Protein AF-A0A7X2THM0-F1 (afdb_monomer_lite)

Organism: NCBI:txid2606630

Foldseek 3Di:
DCVVVVHDDDDDPDCPVVVVVVVVCVLPPPPLVVVCVVVVPDPDPVSVVCCCVVPVVVVSCVVDPDPDPDPDDPDDDDDPPDDPQVPQKDKDKWFDAPQWTDDDFFIKFWAAPVRHTDDDDHRDIFIWIQGPPPRWIWGADPNGITTIDTPGGDDDDDDDDDDDPVSVVVVVVVVVVVVVD

Radius of gyration: 26.24 Å; chains: 1; bounding box: 49×42×77 Å

Secondary structure (DSSP, 8-state):
-TGGGT-------SHHHHHHHHHHHHHHTTHHHHHHHHTT--S-HHHHHHHIIIIIHHHHHHHH----S-----SPPPPTT--GGGTSEEEEEEE-BTTBEEETTEEEEEE-TTSPBPP--TT-EEEEEEETTT--EEEEETTEEEEEEEEEE--PPP-----SHHHHHHHHHHHHHHHT-

pLDDT: mean 86.96, std 10.01, range [50.06, 97.0]

Structure (mmCIF, N/CA/C/O backbone):
data_AF-A0A7X2THM0-F1
#
_entry.id   AF-A0A7X2THM0-F1
#
loop_
_atom_site.group_PDB
_atom_site.id
_atom_site.type_symbol
_atom_site.label_atom_id
_atom_site.label_alt_id
_atom_site.label_comp_id
_atom_site.label_asym_id
_atom_site.label_entity_id
_atom_site.label_seq_id
_atom_site.pdbx_PDB_ins_code
_atom_site.Cartn_x
_atom_site.Cartn_y
_atom_site.Cartn_z
_atom_site.occupancy
_atom_site.B_iso_or_equiv
_atom_site.auth_seq_id
_atom_site.auth_comp_id
_atom_site.auth_asym_id
_atom_site.auth_atom_id
_atom_site.pdbx_PDB_model_num
ATOM 1 N N . MET A 1 1 ? -0.851 -15.377 -0.152 1.00 65.00 1 MET A N 1
ATOM 2 C CA . MET A 1 1 ? -0.827 -14.173 -1.017 1.00 65.00 1 MET A CA 1
ATOM 3 C C . MET A 1 1 ? -1.016 -14.567 -2.474 1.00 65.00 1 MET A C 1
ATOM 5 O O . MET A 1 1 ? -2.014 -14.157 -3.038 1.00 65.00 1 MET A O 1
ATOM 9 N N . MET A 1 2 ? -0.146 -15.409 -3.046 1.00 78.75 2 MET A N 1
ATOM 10 C CA . MET A 1 2 ? -0.266 -15.839 -4.451 1.00 78.75 2 MET A CA 1
ATOM 11 C C . MET A 1 2 ? -1.578 -16.574 -4.758 1.00 78.75 2 MET A C 1
ATOM 13 O O . MET A 1 2 ? -2.252 -16.215 -5.717 1.00 78.75 2 MET A O 1
ATOM 17 N N . ASP A 1 3 ? -2.026 -17.468 -3.873 1.00 81.12 3 ASP A N 1
ATOM 18 C CA . ASP A 1 3 ? -3.317 -18.157 -4.047 1.00 81.12 3 ASP A CA 1
ATOM 19 C C . ASP A 1 3 ? -4.515 -17.195 -4.079 1.00 81.12 3 ASP A C 1
ATOM 21 O O . ASP A 1 3 ? -5.450 -17.396 -4.847 1.00 81.12 3 ASP A O 1
ATOM 25 N N . LYS A 1 4 ? -4.474 -16.102 -3.298 1.00 78.19 4 LYS A N 1
ATOM 26 C CA . LYS A 1 4 ? -5.528 -15.067 -3.310 1.00 78.19 4 LYS A CA 1
ATOM 27 C C . LYS A 1 4 ? -5.597 -14.323 -4.644 1.00 78.19 4 LYS A C 1
ATOM 29 O O . LYS A 1 4 ? -6.655 -13.824 -5.003 1.00 78.19 4 LYS A O 1
ATOM 34 N N . LEU A 1 5 ? -4.475 -14.251 -5.358 1.00 80.06 5 LEU A N 1
ATOM 35 C CA . LEU A 1 5 ? -4.386 -13.677 -6.699 1.00 80.06 5 LEU A CA 1
ATOM 36 C C . LEU A 1 5 ? -4.675 -14.720 -7.793 1.00 80.06 5 LEU A C 1
ATOM 38 O O . LEU A 1 5 ? -4.551 -14.405 -8.972 1.00 80.06 5 LEU A O 1
ATOM 42 N N . GLY A 1 6 ? -5.015 -15.963 -7.425 1.00 81.50 6 GLY A N 1
ATOM 43 C CA . GLY A 1 6 ? -5.170 -17.067 -8.373 1.00 81.50 6 GLY A CA 1
ATOM 44 C C . GLY A 1 6 ? -3.861 -17.455 -9.067 1.00 81.50 6 GLY A C 1
ATOM 45 O O . GLY A 1 6 ? -3.887 -18.058 -10.137 1.00 81.50 6 GLY A O 1
ATOM 46 N N . VAL A 1 7 ? -2.711 -17.090 -8.489 1.00 84.81 7 VAL A N 1
ATOM 47 C CA . VAL A 1 7 ? -1.393 -17.360 -9.066 1.00 84.81 7 VAL A CA 1
ATOM 48 C C . VAL A 1 7 ? -0.866 -18.677 -8.515 1.00 84.81 7 VAL A C 1
ATOM 50 O O . VAL A 1 7 ? -0.461 -18.766 -7.356 1.00 84.81 7 VAL A O 1
ATOM 53 N N . THR A 1 8 ? -0.810 -19.696 -9.368 1.00 86.38 8 THR A N 1
ATOM 54 C CA . THR A 1 8 ? -0.124 -20.951 -9.055 1.00 86.38 8 THR A CA 1
ATOM 55 C C . THR A 1 8 ? 1.384 -20.752 -9.167 1.00 86.38 8 THR A C 1
ATOM 57 O O . THR A 1 8 ? 1.917 -20.534 -10.256 1.00 86.38 8 THR A O 1
ATOM 60 N N . MET A 1 9 ? 2.094 -20.836 -8.042 1.00 82.62 9 MET A N 1
ATOM 61 C CA . MET A 1 9 ? 3.556 -20.811 -8.055 1.00 82.62 9 MET A CA 1
ATOM 62 C C . MET A 1 9 ? 4.102 -22.1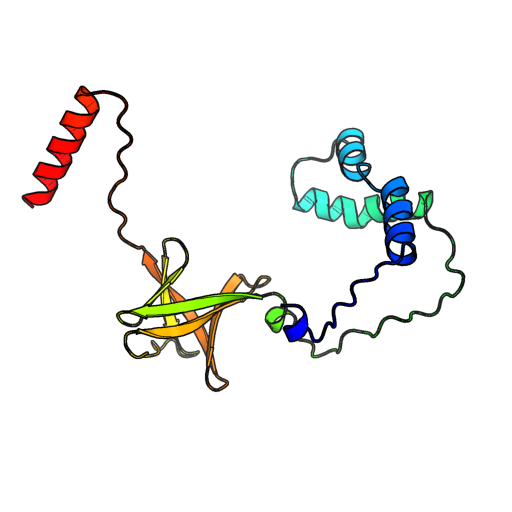43 -8.572 1.00 82.62 9 MET A C 1
ATOM 64 O O . MET A 1 9 ? 3.954 -23.177 -7.924 1.00 82.62 9 MET A O 1
ATOM 68 N N . ILE A 1 10 ? 4.772 -22.108 -9.722 1.00 80.56 10 ILE A N 1
ATOM 69 C CA . ILE A 1 10 ? 5.521 -23.246 -10.257 1.00 80.56 10 ILE A CA 1
ATOM 70 C C . ILE A 1 10 ? 7.002 -22.980 -10.005 1.00 80.56 10 ILE A C 1
ATOM 72 O O . ILE A 1 10 ? 7.617 -22.135 -10.658 1.00 80.56 10 ILE A O 1
ATOM 76 N N . PHE A 1 11 ? 7.584 -23.698 -9.049 1.00 78.38 11 PHE A N 1
ATOM 77 C CA . PHE A 1 11 ? 9.016 -23.621 -8.780 1.00 78.38 11 PHE A CA 1
ATOM 78 C C . PHE A 1 11 ? 9.767 -24.393 -9.866 1.00 78.38 11 PHE A C 1
ATOM 80 O O . PHE A 1 11 ? 9.861 -25.619 -9.844 1.00 78.38 11 PHE A O 1
ATOM 87 N N . ALA A 1 12 ? 10.264 -23.674 -10.870 1.00 64.31 12 ALA A N 1
ATOM 88 C CA . ALA A 1 12 ? 11.049 -24.274 -11.933 1.00 64.31 12 ALA A CA 1
ATOM 89 C C . ALA A 1 12 ? 12.466 -24.594 -11.427 1.00 64.31 12 ALA A C 1
ATOM 91 O O . ALA A 1 12 ? 13.297 -23.699 -11.298 1.00 64.31 12 ALA A O 1
ATOM 92 N N . ASN A 1 13 ? 12.786 -25.877 -11.254 1.00 65.25 13 ASN A N 1
ATOM 93 C CA . ASN A 1 13 ? 14.162 -26.361 -11.049 1.00 65.25 13 ASN A CA 1
ATOM 94 C C . ASN A 1 13 ? 15.001 -26.322 -12.349 1.00 65.25 13 ASN A C 1
ATOM 96 O O . ASN A 1 13 ? 15.927 -27.109 -12.523 1.00 65.25 13 ASN A O 1
ATOM 100 N N . SER A 1 14 ? 14.655 -25.447 -13.300 1.00 58.56 14 SER A N 1
ATOM 101 C CA . SER A 1 14 ? 15.280 -25.386 -14.624 1.00 58.56 14 SER A CA 1
ATOM 102 C C . SER A 1 14 ? 15.811 -23.986 -14.930 1.00 58.56 14 SER A C 1
ATOM 104 O O . SER A 1 14 ? 15.156 -22.975 -14.669 1.00 58.56 14 SER A O 1
ATOM 106 N N . SER A 1 15 ? 16.997 -23.926 -15.535 1.00 59.75 15 SER A N 1
ATOM 107 C CA . SER A 1 15 ? 17.746 -22.688 -15.792 1.00 59.75 15 SER A CA 1
ATOM 108 C C . SER A 1 15 ? 17.098 -21.732 -16.807 1.00 59.75 15 SER A C 1
ATOM 110 O O . SER A 1 15 ? 17.532 -20.589 -16.931 1.00 59.75 15 SER A O 1
ATOM 112 N N . GLN A 1 16 ? 16.063 -22.159 -17.539 1.00 65.69 16 GLN A N 1
ATOM 113 C CA . GLN A 1 16 ? 15.470 -21.379 -18.638 1.00 65.69 16 GLN A CA 1
ATOM 114 C C . GLN A 1 16 ? 14.782 -20.087 -18.167 1.00 65.69 16 GLN A C 1
ATOM 116 O O . GLN A 1 16 ? 14.937 -19.041 -18.798 1.00 65.69 16 GLN A O 1
ATOM 121 N N . ALA A 1 17 ? 14.076 -20.123 -17.030 1.00 60.66 17 ALA A N 1
ATOM 122 C CA . ALA A 1 17 ? 13.466 -18.922 -16.449 1.00 60.66 17 ALA A CA 1
ATOM 123 C C . ALA A 1 17 ? 14.534 -17.935 -15.941 1.00 60.66 17 ALA A C 1
ATOM 125 O O . ALA A 1 17 ? 14.414 -16.721 -16.119 1.00 60.66 17 ALA A O 1
ATOM 126 N N . LYS A 1 18 ? 15.624 -18.470 -15.380 1.00 68.06 18 LYS A N 1
ATOM 127 C CA . LYS A 1 18 ? 16.738 -17.692 -14.833 1.00 68.06 18 LYS A CA 1
ATOM 128 C C . LYS A 1 18 ? 17.546 -16.982 -15.924 1.00 68.06 18 LYS A C 1
ATOM 130 O O . LYS A 1 18 ? 17.858 -15.807 -15.770 1.00 68.06 18 LYS A O 1
ATOM 135 N N . GLY A 1 19 ? 17.794 -17.636 -17.062 1.00 66.19 19 GLY A N 1
ATOM 136 C CA . GLY A 1 19 ? 18.612 -17.079 -18.149 1.00 66.19 19 GLY A CA 1
ATOM 137 C C . GLY A 1 19 ? 18.053 -15.797 -18.787 1.00 66.19 19 GLY A C 1
ATOM 138 O O . GLY A 1 19 ? 18.822 -14.937 -19.219 1.00 66.19 19 GLY A O 1
ATOM 139 N N . ARG A 1 20 ? 16.722 -15.615 -18.823 1.00 67.88 20 ARG A N 1
ATOM 140 C CA . ARG A 1 20 ? 16.104 -14.355 -19.293 1.00 67.88 20 ARG A CA 1
ATOM 141 C C . ARG A 1 20 ? 16.325 -13.209 -18.306 1.00 67.88 20 ARG A C 1
ATOM 143 O O . ARG A 1 20 ? 16.686 -12.111 -18.728 1.00 67.88 20 ARG A O 1
ATOM 150 N N . VAL A 1 21 ? 16.150 -13.481 -17.013 1.00 69.06 21 VAL A N 1
ATOM 151 C CA . VAL A 1 21 ? 16.409 -12.516 -15.935 1.00 69.06 21 VAL A CA 1
ATOM 152 C C . VAL A 1 21 ? 17.893 -12.156 -15.891 1.00 69.06 21 VAL A C 1
ATOM 154 O O . VAL A 1 21 ? 18.224 -10.981 -15.840 1.00 69.06 21 VAL A O 1
ATOM 157 N N . GLU A 1 22 ? 18.794 -13.131 -16.011 1.00 71.94 22 GLU A N 1
ATOM 158 C CA . GLU A 1 22 ? 20.246 -12.904 -16.033 1.00 71.94 22 GLU A CA 1
ATOM 159 C C . GLU A 1 22 ? 20.692 -12.066 -17.242 1.00 71.94 22 GLU A C 1
ATOM 161 O O . GLU A 1 22 ? 21.499 -11.148 -17.091 1.00 71.94 22 GLU A O 1
ATOM 166 N N . ARG A 1 23 ? 20.116 -12.295 -18.431 1.00 71.44 23 ARG A N 1
ATOM 167 C CA . ARG A 1 23 ? 20.385 -11.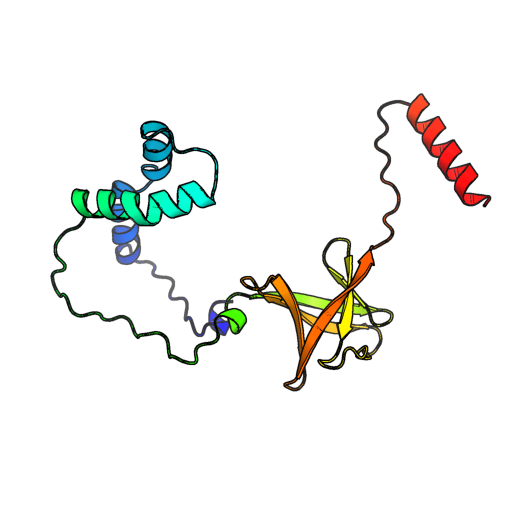460 -19.615 1.00 71.44 23 ARG A CA 1
ATOM 168 C C . ARG A 1 23 ? 19.925 -10.015 -19.413 1.00 71.44 23 ARG A C 1
ATOM 170 O O . ARG A 1 23 ? 20.659 -9.081 -19.743 1.00 71.44 23 ARG A O 1
ATOM 177 N N . TYR A 1 24 ? 18.721 -9.824 -18.872 1.00 72.38 24 TYR A N 1
ATOM 178 C CA . TYR A 1 24 ? 18.227 -8.486 -18.551 1.00 72.38 24 TYR A CA 1
ATOM 179 C C . TYR A 1 24 ? 19.083 -7.826 -17.466 1.00 72.38 24 TYR A C 1
ATOM 181 O O . TYR A 1 24 ? 19.435 -6.658 -17.597 1.00 72.38 24 TYR A O 1
ATOM 189 N N . ASN A 1 25 ? 19.511 -8.579 -16.455 1.00 71.69 25 ASN A N 1
ATOM 190 C CA . ASN A 1 25 ? 20.398 -8.095 -15.404 1.00 71.69 25 ASN A CA 1
ATOM 191 C C . ASN A 1 25 ? 21.745 -7.623 -15.970 1.00 71.69 25 ASN A C 1
ATOM 193 O O . ASN A 1 25 ? 22.163 -6.512 -15.664 1.00 71.69 25 ASN A O 1
ATOM 197 N N . GLY A 1 26 ? 22.362 -8.357 -16.903 1.00 70.06 26 GLY A N 1
ATOM 198 C CA . GLY A 1 26 ? 23.555 -7.875 -17.620 1.00 70.06 26 GLY A CA 1
ATOM 199 C C . GLY A 1 26 ? 23.327 -6.584 -18.428 1.00 70.06 26 GLY A C 1
ATOM 200 O O . GLY A 1 26 ? 24.268 -5.851 -18.739 1.00 70.06 26 GLY A O 1
ATOM 201 N N . THR A 1 27 ? 22.068 -6.268 -18.742 1.00 73.06 27 THR A N 1
ATOM 202 C CA . THR A 1 27 ? 21.683 -5.082 -19.511 1.00 73.06 27 THR A CA 1
ATOM 203 C C . THR A 1 27 ? 21.256 -3.911 -18.635 1.00 73.06 27 THR A C 1
ATOM 205 O O . THR A 1 27 ? 21.599 -2.791 -18.967 1.00 73.06 27 THR A O 1
ATOM 208 N N . ALA A 1 28 ? 20.535 -4.110 -17.536 1.00 73.88 28 ALA A N 1
ATOM 209 C CA . ALA A 1 28 ? 19.904 -3.027 -16.775 1.00 73.88 28 ALA A CA 1
ATOM 210 C C . ALA A 1 28 ? 20.416 -2.899 -15.332 1.00 73.88 28 ALA A C 1
ATOM 212 O O . ALA A 1 28 ? 20.312 -1.822 -14.739 1.00 73.88 28 ALA A O 1
ATOM 213 N N . GLN A 1 29 ? 20.979 -3.965 -14.755 1.00 75.88 29 GLN A N 1
ATOM 214 C CA . GLN A 1 29 ? 21.384 -3.976 -13.351 1.00 75.88 29 GLN A CA 1
ATOM 215 C C . GLN A 1 29 ? 22.464 -2.917 -13.097 1.00 75.88 29 GLN A C 1
ATOM 217 O O . GLN A 1 29 ? 23.399 -2.759 -13.879 1.00 75.88 29 GLN A O 1
ATOM 222 N N . MET A 1 30 ? 22.298 -2.152 -12.015 1.00 80.12 30 MET A N 1
ATOM 223 C CA . MET A 1 30 ? 23.153 -1.020 -11.619 1.00 80.12 30 MET A CA 1
ATOM 224 C C . MET A 1 30 ? 23.243 0.147 -12.621 1.00 80.12 30 MET A C 1
ATOM 226 O O . MET A 1 30 ? 23.875 1.155 -12.310 1.00 80.12 30 MET A O 1
ATOM 230 N N . ARG A 1 31 ? 22.586 0.089 -13.789 1.00 87.50 31 ARG A N 1
ATOM 231 C CA . ARG A 1 31 ? 22.636 1.194 -14.759 1.00 87.50 31 ARG A CA 1
ATOM 232 C C . ARG A 1 31 ? 21.833 2.399 -14.320 1.00 87.50 31 ARG A C 1
ATOM 234 O O . ARG A 1 31 ? 22.349 3.503 -14.422 1.00 87.50 31 ARG A O 1
ATOM 241 N N . LEU A 1 32 ? 20.622 2.190 -13.801 1.00 88.88 32 LEU A N 1
ATOM 242 C CA . LEU A 1 32 ? 19.781 3.292 -13.339 1.00 88.88 32 LEU A CA 1
ATOM 243 C C . LEU A 1 32 ? 20.512 4.137 -12.281 1.00 88.88 32 LEU A C 1
ATOM 245 O O . LEU A 1 32 ? 20.698 5.317 -12.552 1.00 88.88 32 LEU A O 1
ATOM 249 N N . PRO A 1 33 ? 21.042 3.582 -11.170 1.00 89.50 33 PRO A N 1
ATOM 250 C CA . PRO A 1 33 ? 21.825 4.368 -10.211 1.00 89.50 33 PRO A CA 1
ATOM 251 C C . PRO A 1 33 ? 22.994 5.144 -10.841 1.00 89.50 33 PRO A C 1
ATOM 253 O O . PRO A 1 33 ? 23.173 6.326 -10.554 1.00 89.50 33 PRO A O 1
ATOM 256 N N . ASN A 1 34 ? 23.751 4.518 -11.747 1.00 91.75 34 ASN A N 1
ATOM 257 C CA . ASN A 1 34 ? 24.867 5.175 -12.431 1.00 91.75 34 ASN A CA 1
ATOM 258 C C . ASN A 1 34 ? 24.403 6.310 -13.354 1.00 91.75 34 ASN A C 1
ATOM 260 O O . ASN A 1 34 ? 25.034 7.364 -13.402 1.00 91.75 34 ASN A O 1
ATOM 264 N N . ASP A 1 35 ? 23.300 6.118 -14.077 1.00 92.25 35 ASP A N 1
ATOM 265 C CA . ASP A 1 35 ? 22.739 7.125 -14.974 1.00 92.25 35 ASP A CA 1
ATOM 266 C C . ASP A 1 35 ? 22.083 8.279 -14.195 1.00 92.25 35 ASP A C 1
ATOM 268 O O . ASP A 1 35 ? 22.171 9.425 -14.638 1.00 92.25 35 ASP A O 1
ATOM 272 N N . LEU A 1 36 ? 21.521 8.021 -13.005 1.00 93.38 36 LEU A N 1
ATOM 273 C CA . LEU A 1 36 ? 21.058 9.074 -12.091 1.00 93.38 36 LEU A CA 1
ATOM 274 C C . LEU A 1 36 ? 22.209 9.999 -11.686 1.00 93.38 36 LEU A C 1
ATOM 276 O O . LEU A 1 36 ? 22.084 11.219 -11.797 1.00 93.38 36 LEU A O 1
ATOM 280 N N . ILE A 1 37 ? 23.349 9.423 -11.289 1.00 94.19 37 ILE A N 1
ATOM 281 C CA . ILE A 1 37 ? 24.564 10.181 -10.953 1.00 94.19 37 ILE A CA 1
ATOM 282 C C . ILE A 1 37 ? 25.077 10.928 -12.190 1.00 94.19 37 ILE A C 1
ATOM 284 O O . ILE A 1 37 ? 25.332 12.132 -12.140 1.00 94.19 37 ILE A O 1
ATOM 288 N N . ARG A 1 38 ? 25.184 10.233 -13.327 1.00 94.38 38 ARG A N 1
ATOM 289 C CA . ARG A 1 38 ? 25.695 10.780 -14.590 1.00 94.38 38 ARG A CA 1
ATOM 290 C C . ARG A 1 38 ? 24.893 11.990 -15.068 1.00 94.38 38 ARG A C 1
ATOM 292 O O . ARG A 1 38 ? 25.482 12.942 -15.576 1.00 94.38 38 ARG A O 1
ATOM 299 N N . TRP A 1 39 ? 23.567 11.939 -14.966 1.00 94.75 39 TRP A N 1
ATOM 300 C CA . TRP A 1 39 ? 22.677 13.011 -15.425 1.00 94.75 39 TRP A CA 1
ATOM 301 C C . TRP A 1 39 ? 22.282 13.978 -14.309 1.00 94.75 39 TRP A C 1
ATOM 303 O O . TRP A 1 39 ? 21.464 14.863 -14.546 1.00 94.75 39 TRP A O 1
ATOM 313 N N . LYS A 1 40 ? 22.901 13.847 -13.127 1.00 95.50 40 LYS A N 1
ATOM 314 C CA . LYS A 1 40 ? 22.694 14.725 -11.969 1.00 95.50 40 LYS A CA 1
ATOM 315 C C . LYS A 1 40 ? 21.213 14.845 -11.608 1.00 95.50 40 LYS A C 1
ATOM 317 O O . LYS A 1 40 ? 20.704 15.942 -11.384 1.00 95.50 40 LYS A O 1
ATOM 322 N N . ILE A 1 41 ? 20.520 13.709 -11.602 1.00 95.50 41 ILE A N 1
ATOM 323 C CA . ILE A 1 41 ? 19.103 13.661 -11.260 1.00 95.50 41 ILE A CA 1
ATOM 324 C C . ILE A 1 41 ? 18.957 14.020 -9.775 1.00 95.50 41 ILE A C 1
ATOM 326 O O . ILE A 1 41 ? 19.624 13.405 -8.940 1.00 95.50 41 ILE A O 1
ATOM 330 N N . PRO A 1 42 ? 18.131 15.021 -9.423 1.00 92.81 42 PRO A N 1
ATOM 331 C CA . PRO A 1 42 ? 17.919 15.406 -8.038 1.00 92.81 42 PRO A CA 1
ATOM 332 C C . PRO A 1 42 ? 17.282 14.263 -7.243 1.00 92.81 42 PRO A C 1
ATOM 334 O O . PRO A 1 42 ? 16.499 13.472 -7.771 1.00 92.81 42 PRO A O 1
ATOM 337 N N . HIS A 1 43 ? 17.579 14.216 -5.944 1.00 90.19 43 HIS A N 1
ATOM 338 C CA . HIS A 1 43 ? 16.979 13.273 -4.999 1.00 90.19 43 HIS A CA 1
ATOM 339 C C . HIS A 1 43 ? 15.532 13.671 -4.666 1.00 90.19 43 HIS A C 1
ATOM 341 O O . HIS A 1 43 ? 15.220 14.092 -3.556 1.00 90.19 43 HIS A O 1
ATOM 347 N N . ASN A 1 44 ? 14.651 13.572 -5.658 1.00 93.56 44 ASN A N 1
ATOM 348 C CA . ASN A 1 44 ? 13.229 13.871 -5.559 1.00 93.56 44 ASN A CA 1
ATOM 349 C C . ASN A 1 44 ? 12.449 12.839 -6.388 1.00 93.56 44 ASN A C 1
ATOM 351 O O . ASN A 1 44 ? 12.730 12.658 -7.575 1.00 93.56 44 ASN A O 1
ATOM 355 N N . TYR A 1 45 ? 11.489 12.156 -5.762 1.00 93.06 45 TYR A N 1
ATOM 356 C CA . TYR A 1 45 ? 10.754 11.068 -6.409 1.00 93.06 45 TYR A CA 1
ATOM 357 C C . TYR A 1 45 ? 9.856 11.542 -7.554 1.00 93.06 45 TYR A C 1
ATOM 359 O O . TYR A 1 45 ? 9.793 10.854 -8.568 1.00 93.06 45 TYR A O 1
ATOM 367 N N . ASP A 1 46 ? 9.225 12.711 -7.451 1.00 94.38 46 ASP A N 1
ATOM 368 C CA . ASP A 1 46 ? 8.362 13.240 -8.516 1.00 94.38 46 ASP A CA 1
ATOM 369 C C . ASP A 1 46 ? 9.170 13.539 -9.779 1.00 94.38 46 ASP A C 1
ATOM 371 O O . ASP A 1 46 ? 8.824 13.097 -10.877 1.00 94.38 46 ASP A O 1
ATOM 375 N N . PHE A 1 47 ? 10.309 14.216 -9.615 1.00 95.19 47 PHE A N 1
ATOM 376 C CA . PHE A 1 47 ? 11.230 14.487 -10.711 1.00 95.19 47 PHE A CA 1
ATOM 377 C C . PHE A 1 47 ? 11.787 13.190 -11.302 1.00 95.19 47 PHE A C 1
ATOM 379 O O . PHE A 1 47 ? 11.823 13.027 -12.523 1.00 95.19 47 PHE A O 1
ATOM 386 N N . LEU A 1 48 ? 12.221 12.259 -10.447 1.00 95.12 48 LEU A N 1
ATOM 387 C CA . LEU A 1 48 ? 12.732 10.960 -10.871 1.00 95.12 48 LEU A CA 1
ATOM 388 C C . LEU A 1 48 ? 11.685 10.195 -11.689 1.00 95.12 48 LEU A C 1
ATOM 390 O O . LEU A 1 48 ? 12.017 9.668 -12.750 1.00 95.12 48 LEU A O 1
ATOM 394 N N . ASN A 1 49 ? 10.434 10.167 -11.230 1.00 94.88 49 ASN A N 1
ATOM 395 C CA . ASN A 1 49 ? 9.326 9.506 -11.911 1.00 94.88 49 ASN A CA 1
ATOM 396 C C . ASN A 1 49 ? 9.046 10.136 -13.280 1.00 94.88 49 ASN A C 1
ATOM 398 O O . ASN A 1 49 ? 8.907 9.404 -14.266 1.00 94.88 49 ASN A O 1
ATOM 402 N N . ASP A 1 50 ? 9.002 11.467 -13.370 1.00 96.00 50 ASP A N 1
ATOM 403 C CA . ASP A 1 50 ? 8.791 12.169 -14.640 1.00 96.00 50 ASP A CA 1
ATOM 404 C C . ASP A 1 50 ? 9.923 11.878 -15.633 1.00 96.00 50 ASP A C 1
ATOM 406 O O . ASP A 1 50 ? 9.697 11.410 -16.755 1.00 96.00 50 ASP A O 1
ATOM 410 N N . TRP A 1 51 ? 11.165 12.072 -15.188 1.00 95.81 51 TRP A N 1
ATOM 411 C CA . TRP A 1 51 ? 12.356 11.834 -15.992 1.00 95.81 51 TRP A CA 1
ATOM 412 C C . TRP A 1 51 ? 12.467 10.371 -16.443 1.00 95.81 51 TRP A C 1
ATOM 414 O O . TRP A 1 51 ? 12.790 10.099 -17.606 1.00 95.81 51 TRP A O 1
ATOM 424 N N . PHE A 1 52 ? 12.168 9.420 -15.555 1.00 95.19 52 PHE A N 1
ATOM 425 C CA . PHE A 1 52 ? 12.246 7.997 -15.861 1.00 95.19 52 PHE A CA 1
ATOM 426 C C . PHE A 1 52 ? 11.267 7.623 -16.978 1.00 95.19 52 PHE A C 1
ATOM 428 O O . PHE A 1 52 ? 11.654 6.997 -17.971 1.00 95.19 52 PHE A O 1
ATOM 435 N N . ASN A 1 53 ? 10.008 8.050 -16.839 1.00 95.56 53 ASN A N 1
ATOM 436 C CA . ASN A 1 53 ? 8.936 7.710 -17.769 1.00 95.56 53 ASN A CA 1
ATOM 437 C C . ASN A 1 53 ? 9.064 8.425 -19.114 1.00 95.56 53 ASN A C 1
ATOM 439 O O . ASN A 1 53 ? 8.827 7.809 -20.156 1.00 95.56 53 ASN A O 1
ATOM 443 N N . ARG A 1 54 ? 9.448 9.706 -19.105 1.00 96.06 54 ARG A N 1
ATOM 444 C CA . ARG A 1 54 ? 9.540 10.519 -20.324 1.00 96.06 54 ARG A CA 1
ATOM 445 C C . ARG A 1 54 ? 10.860 10.365 -21.066 1.00 96.06 54 ARG A C 1
ATOM 447 O O . ARG A 1 54 ? 10.890 10.597 -22.269 1.00 96.06 54 ARG A O 1
ATOM 454 N N . LYS A 1 55 ? 11.954 10.010 -20.382 1.00 94.56 55 LYS A N 1
ATOM 455 C CA . LYS A 1 55 ? 13.292 9.949 -20.996 1.00 94.56 55 LYS A CA 1
ATOM 456 C C . LYS A 1 55 ? 13.990 8.616 -20.795 1.00 94.56 55 LYS A C 1
ATOM 458 O O . LYS A 1 55 ? 14.361 7.980 -21.779 1.00 94.56 55 LYS A O 1
ATOM 463 N N . TYR A 1 56 ? 14.195 8.188 -19.551 1.00 93.62 56 TYR A N 1
ATOM 464 C CA . TYR A 1 56 ? 15.113 7.082 -19.268 1.00 93.62 56 TYR A CA 1
ATOM 465 C C . TYR A 1 56 ? 14.692 5.758 -19.910 1.00 93.62 56 TYR A C 1
ATOM 467 O O . TYR A 1 56 ? 15.503 5.106 -20.570 1.00 93.62 56 TYR A O 1
ATOM 475 N N . ARG A 1 57 ? 13.409 5.391 -19.780 1.00 91.88 57 ARG A N 1
ATOM 476 C CA . ARG A 1 57 ? 12.856 4.173 -20.389 1.00 91.88 57 ARG A CA 1
ATOM 477 C C . ARG A 1 57 ? 13.054 4.164 -21.906 1.00 91.88 57 ARG A C 1
ATOM 479 O O . ARG A 1 57 ? 13.467 3.154 -22.465 1.00 91.88 57 ARG A O 1
ATOM 486 N N . LEU A 1 58 ? 12.803 5.295 -22.569 1.00 93.19 58 LEU A N 1
ATOM 487 C CA . LEU A 1 58 ? 12.977 5.429 -24.019 1.00 93.19 58 LEU A CA 1
ATOM 488 C C . LEU A 1 58 ? 14.453 5.323 -24.424 1.00 93.19 58 LEU A C 1
ATOM 490 O O . LEU A 1 58 ? 14.781 4.624 -25.379 1.00 93.19 58 LEU A O 1
ATOM 494 N N . TYR A 1 59 ? 15.347 5.961 -23.668 1.00 92.62 59 TYR A N 1
ATOM 495 C CA . TYR A 1 59 ? 16.794 5.889 -23.876 1.00 92.62 59 TYR A CA 1
ATOM 496 C C . TYR A 1 59 ? 17.336 4.459 -23.740 1.00 92.62 59 TYR A C 1
ATOM 498 O O . TYR A 1 59 ? 18.123 4.022 -24.582 1.00 92.62 59 TYR A O 1
ATOM 506 N N . LEU A 1 60 ? 16.908 3.718 -22.713 1.00 90.06 60 LEU A N 1
ATOM 507 C CA . LEU A 1 60 ? 17.278 2.311 -22.561 1.00 90.06 60 LEU A CA 1
ATOM 508 C C . LEU A 1 60 ? 16.741 1.467 -23.715 1.00 90.06 60 LEU A C 1
ATOM 510 O O . LEU A 1 60 ? 17.486 0.661 -24.274 1.00 90.06 60 LEU A O 1
ATOM 514 N N . ASN A 1 61 ? 15.484 1.687 -24.108 1.00 88.69 61 ASN A N 1
ATOM 515 C CA . ASN A 1 61 ? 14.887 0.951 -25.214 1.00 88.69 61 ASN A CA 1
ATOM 516 C C . ASN A 1 61 ? 15.652 1.187 -26.522 1.00 88.69 61 ASN A C 1
ATOM 518 O O . ASN A 1 61 ? 15.997 0.226 -27.199 1.00 88.69 61 ASN A O 1
ATOM 522 N N . MET A 1 62 ? 16.020 2.432 -26.826 1.00 90.19 62 MET A N 1
ATOM 523 C CA . MET A 1 62 ? 16.812 2.768 -28.014 1.00 90.19 62 MET A CA 1
ATOM 524 C C . MET A 1 62 ? 18.172 2.056 -28.051 1.00 90.19 62 MET A C 1
ATOM 526 O O . MET A 1 62 ? 18.672 1.736 -29.125 1.00 90.19 62 MET A O 1
ATOM 530 N N . LYS A 1 63 ? 18.789 1.811 -26.890 1.00 88.25 63 LYS A N 1
ATOM 531 C CA . LYS A 1 63 ? 20.110 1.173 -26.810 1.00 88.25 63 LYS A CA 1
ATOM 532 C C . LYS A 1 63 ? 20.075 -0.344 -26.877 1.00 88.25 63 LYS A C 1
ATOM 534 O O . LYS A 1 63 ? 21.020 -0.944 -27.380 1.00 88.25 63 LYS A O 1
ATOM 539 N N . PHE A 1 64 ? 19.052 -0.950 -26.285 1.00 85.75 64 PHE A N 1
ATOM 540 C CA . PHE A 1 64 ? 19.089 -2.372 -25.950 1.00 85.75 64 PHE A CA 1
ATOM 541 C C . PHE A 1 64 ? 17.878 -3.164 -26.438 1.00 85.75 64 PHE A C 1
ATOM 543 O O . PHE A 1 64 ? 17.889 -4.391 -26.341 1.00 85.75 64 PHE A O 1
ATOM 550 N N . SER A 1 65 ? 16.833 -2.502 -26.941 1.00 86.00 65 SER A N 1
ATOM 551 C CA . SER A 1 65 ? 15.686 -3.213 -27.505 1.00 86.00 65 SER A CA 1
ATOM 552 C C . SER A 1 65 ? 16.006 -3.746 -28.892 1.00 86.00 65 SER A C 1
ATOM 554 O O . SER A 1 65 ? 16.683 -3.105 -29.690 1.00 86.00 65 SER A O 1
ATOM 556 N N . TYR A 1 66 ? 15.451 -4.916 -29.178 1.00 84.56 66 TYR A N 1
ATOM 557 C CA . TYR A 1 66 ? 15.418 -5.504 -30.507 1.00 84.56 66 TYR A CA 1
ATOM 558 C C . TYR A 1 66 ? 13.963 -5.569 -30.967 1.00 84.56 66 TYR A C 1
ATOM 560 O O . TYR A 1 66 ? 13.075 -5.700 -30.117 1.00 84.56 66 TYR A O 1
ATOM 568 N N . PRO A 1 67 ? 13.699 -5.514 -32.283 1.00 84.12 67 PRO A N 1
ATOM 569 C CA . PRO A 1 67 ? 12.378 -5.817 -32.809 1.00 84.12 67 PRO A CA 1
ATOM 570 C C . PRO A 1 67 ? 11.893 -7.165 -32.270 1.00 84.12 67 PRO A C 1
ATOM 572 O O . PRO A 1 67 ? 12.633 -8.156 -32.269 1.00 84.12 67 PRO A O 1
ATOM 575 N N . VAL A 1 68 ? 10.656 -7.195 -31.781 1.00 84.69 68 VAL A N 1
ATOM 576 C CA . VAL A 1 68 ? 10.022 -8.445 -31.362 1.00 84.69 68 VAL A CA 1
ATOM 577 C C . VAL A 1 68 ? 9.851 -9.349 -32.580 1.00 84.69 68 VAL A C 1
ATOM 579 O O . VAL A 1 68 ? 9.498 -8.887 -33.661 1.00 84.69 68 VAL A O 1
ATOM 582 N N . LYS A 1 69 ? 10.137 -10.646 -32.417 1.00 87.44 69 LYS A N 1
ATOM 583 C CA . LYS A 1 69 ? 9.977 -11.627 -33.505 1.00 87.44 69 LYS A CA 1
ATOM 584 C C . LYS A 1 69 ? 8.511 -11.828 -33.888 1.00 87.44 69 LYS A C 1
ATOM 586 O O . LYS A 1 69 ? 8.221 -12.090 -35.046 1.00 87.44 69 LYS A O 1
ATOM 591 N N . ASP A 1 70 ? 7.628 -11.715 -32.904 1.00 89.25 70 ASP A N 1
ATOM 592 C CA . ASP A 1 70 ? 6.182 -11.756 -33.055 1.00 89.25 70 ASP A CA 1
ATOM 593 C C . ASP A 1 70 ? 5.619 -10.493 -32.382 1.00 89.25 70 ASP A C 1
ATOM 595 O O . ASP A 1 70 ? 5.857 -10.306 -31.184 1.00 89.25 70 ASP A O 1
ATOM 599 N N . PRO A 1 71 ? 4.970 -9.583 -33.129 1.00 86.06 71 PRO A N 1
ATOM 600 C CA . PRO A 1 71 ? 4.397 -8.361 -32.579 1.00 86.06 71 PRO A CA 1
ATOM 601 C C . PRO A 1 71 ? 3.051 -8.585 -31.884 1.00 86.06 71 PRO A C 1
ATOM 603 O O . PRO A 1 71 ? 2.507 -7.630 -31.330 1.00 86.06 71 PRO A O 1
ATOM 606 N N . ASN A 1 72 ? 2.497 -9.801 -31.923 1.00 89.44 72 ASN A N 1
ATOM 607 C CA . ASN A 1 72 ? 1.226 -10.085 -31.280 1.00 89.44 72 ASN A CA 1
ATOM 608 C C . ASN A 1 72 ? 1.363 -10.025 -29.759 1.00 89.44 72 ASN A C 1
ATOM 610 O O . ASN A 1 72 ? 2.196 -10.704 -29.153 1.00 89.44 72 ASN A O 1
ATOM 614 N N . ASP A 1 73 ? 0.503 -9.219 -29.145 1.00 86.12 73 ASP A N 1
ATOM 615 C CA . ASP A 1 73 ? 0.396 -9.158 -27.699 1.00 86.12 73 ASP A CA 1
ATOM 616 C C . ASP A 1 73 ? -0.317 -10.416 -27.176 1.00 86.12 73 ASP A C 1
ATOM 618 O O . ASP A 1 73 ? -1.436 -10.733 -27.579 1.00 86.12 73 ASP A O 1
ATOM 622 N N . LEU A 1 74 ? 0.352 -11.150 -26.287 1.00 86.69 74 LEU A N 1
ATOM 623 C CA . LEU A 1 74 ? -0.197 -12.328 -25.612 1.00 86.69 74 LEU A CA 1
ATOM 624 C C . LEU A 1 74 ? -0.783 -11.986 -24.236 1.00 86.69 74 LEU A C 1
ATOM 626 O O . LEU A 1 74 ? -1.360 -12.858 -23.579 1.00 86.69 74 LEU A O 1
ATOM 630 N N . PHE A 1 75 ? -0.611 -10.750 -23.763 1.00 87.19 75 PHE A N 1
ATOM 631 C CA . PHE A 1 75 ? -1.167 -10.317 -22.494 1.00 87.19 75 PHE A CA 1
ATOM 632 C C . PHE A 1 75 ? -2.685 -10.178 -22.605 1.00 87.19 75 PHE A C 1
ATOM 634 O O . PHE A 1 75 ? -3.239 -9.647 -23.565 1.00 87.19 75 PHE A O 1
ATOM 641 N N . ARG A 1 76 ? -3.384 -10.656 -21.574 1.00 85.94 76 ARG A N 1
ATOM 642 C CA . ARG A 1 76 ? -4.817 -10.411 -21.438 1.00 85.94 76 ARG A CA 1
ATOM 643 C C . ARG A 1 76 ? -5.012 -8.966 -20.956 1.00 85.94 76 ARG A C 1
ATOM 645 O O . ARG A 1 76 ? -4.417 -8.615 -19.934 1.00 85.94 76 ARG A O 1
ATOM 652 N N . PRO A 1 77 ? -5.845 -8.149 -21.627 1.00 88.31 77 PRO A N 1
ATOM 653 C CA . PRO A 1 77 ? -6.149 -6.812 -21.143 1.00 88.31 77 PRO A CA 1
ATOM 654 C C . PRO A 1 77 ? -6.856 -6.888 -19.789 1.00 88.31 77 PRO A C 1
ATOM 656 O O . PRO A 1 77 ? -7.611 -7.824 -19.507 1.00 88.31 77 PRO A O 1
ATOM 659 N N . VAL A 1 78 ? -6.615 -5.886 -18.951 1.00 88.88 78 VAL A N 1
ATOM 660 C CA . VAL A 1 78 ? -7.326 -5.748 -17.681 1.00 88.88 78 VAL A CA 1
ATOM 661 C C . VAL A 1 78 ? -8.797 -5.405 -17.980 1.00 88.88 78 VAL A C 1
ATOM 663 O O . VAL A 1 78 ? -9.040 -4.531 -18.815 1.00 88.88 78 VAL A O 1
ATOM 666 N N . PRO A 1 79 ? -9.782 -6.073 -17.346 1.00 90.44 79 PRO A N 1
ATOM 667 C CA . PRO A 1 79 ? -11.195 -5.730 -17.503 1.00 90.44 79 PRO A CA 1
ATOM 668 C C . PRO A 1 79 ? -11.476 -4.258 -17.171 1.00 90.44 79 PRO A C 1
ATOM 670 O O . PRO A 1 79 ? -10.849 -3.689 -16.279 1.00 90.44 79 PRO A O 1
ATOM 673 N N . ALA A 1 80 ? -12.434 -3.641 -17.864 1.00 91.12 80 ALA A N 1
ATOM 674 C CA . ALA A 1 80 ? -12.753 -2.222 -17.677 1.00 91.12 80 ALA A CA 1
ATOM 675 C C . ALA A 1 80 ? -13.292 -1.898 -16.269 1.00 91.12 80 ALA A C 1
ATOM 677 O O . ALA A 1 80 ? -13.122 -0.787 -15.778 1.00 91.12 80 ALA A O 1
ATOM 678 N N . ASP A 1 81 ? -13.921 -2.873 -15.617 1.00 92.00 81 ASP A N 1
ATOM 679 C CA . ASP A 1 81 ? -14.498 -2.803 -14.273 1.00 92.00 81 ASP A CA 1
ATOM 680 C C . ASP A 1 81 ? -13.547 -3.323 -13.179 1.00 92.00 81 ASP A C 1
ATOM 682 O O . ASP A 1 81 ? -13.945 -3.522 -12.027 1.00 92.00 81 ASP A O 1
ATOM 686 N N . PHE A 1 82 ? -12.277 -3.558 -13.519 1.00 89.62 82 PHE A N 1
ATOM 687 C CA . PHE A 1 82 ? -11.301 -4.086 -12.581 1.00 89.62 82 PHE A CA 1
ATOM 688 C C . PHE A 1 82 ? -11.007 -3.096 -11.453 1.00 89.62 82 PHE A C 1
ATOM 690 O O . PHE A 1 82 ? -10.471 -2.006 -11.658 1.00 89.62 82 PHE A O 1
ATOM 697 N N . ASN A 1 83 ? -11.313 -3.507 -10.226 1.00 88.69 83 ASN A N 1
ATOM 698 C CA . ASN A 1 83 ? -11.080 -2.694 -9.045 1.00 88.69 83 ASN A CA 1
ATOM 699 C C . ASN A 1 83 ? -9.673 -2.952 -8.473 1.00 88.69 83 ASN A C 1
ATOM 701 O O . ASN A 1 83 ? -9.451 -3.919 -7.739 1.00 88.69 83 ASN A O 1
ATOM 705 N N . TYR A 1 84 ? -8.740 -2.051 -8.786 1.00 89.25 84 TYR A N 1
ATOM 706 C CA . TYR A 1 84 ? -7.355 -2.086 -8.307 1.00 89.25 84 TYR A CA 1
ATOM 707 C C . TYR A 1 84 ? -7.235 -2.054 -6.778 1.00 89.25 84 TYR A C 1
ATOM 709 O O . TYR A 1 84 ? -6.410 -2.781 -6.225 1.00 89.25 84 TYR A O 1
ATOM 717 N N . SER A 1 85 ? -8.092 -1.296 -6.092 1.00 89.62 85 SER A N 1
ATOM 718 C CA . SER A 1 85 ? -8.121 -1.178 -4.627 1.00 89.62 85 SER A CA 1
ATOM 719 C C . SER A 1 85 ? -8.388 -2.502 -3.909 1.00 89.62 85 SER A C 1
ATOM 721 O O . SER A 1 85 ? -7.939 -2.709 -2.784 1.00 89.62 85 SER A O 1
ATOM 723 N N . LYS A 1 86 ? -9.065 -3.461 -4.557 1.00 86.50 86 LYS A N 1
ATOM 724 C CA . LYS A 1 86 ? -9.269 -4.807 -3.985 1.00 86.50 86 LYS A CA 1
ATOM 725 C C . LYS A 1 86 ? -8.004 -5.667 -3.978 1.00 86.50 86 LYS A C 1
ATOM 727 O O . LYS A 1 86 ? -7.956 -6.667 -3.259 1.00 86.50 86 LYS A O 1
ATOM 732 N N . ILE A 1 87 ? -7.005 -5.300 -4.776 1.00 88.62 87 ILE A N 1
ATOM 733 C CA . ILE A 1 87 ? -5.759 -6.052 -4.949 1.00 88.62 87 ILE A CA 1
ATOM 734 C C . ILE A 1 87 ? -4.594 -5.322 -4.295 1.00 88.62 87 ILE A C 1
ATOM 736 O O . ILE A 1 87 ? -3.834 -5.932 -3.545 1.00 88.62 87 ILE A O 1
ATOM 740 N N . PHE A 1 88 ? -4.466 -4.020 -4.547 1.00 91.31 88 PHE A N 1
ATOM 741 C CA . PHE A 1 88 ? -3.437 -3.167 -3.964 1.00 91.31 88 PHE A CA 1
ATOM 742 C C . PHE A 1 88 ? -3.872 -2.669 -2.591 1.00 91.31 88 PHE A C 1
ATOM 744 O O . PHE A 1 88 ? -4.107 -1.487 -2.375 1.00 91.31 88 PHE A O 1
ATOM 751 N N . ARG A 1 89 ? -3.981 -3.609 -1.655 1.00 93.31 89 ARG A N 1
ATOM 752 C CA . ARG A 1 89 ? -4.301 -3.335 -0.258 1.00 93.31 89 ARG A CA 1
ATOM 753 C C . ARG A 1 89 ? -3.469 -4.199 0.667 1.00 93.31 89 ARG A C 1
ATOM 755 O O . ARG A 1 89 ? -3.188 -5.361 0.363 1.00 93.31 89 ARG A O 1
ATOM 762 N N . ALA A 1 90 ? -3.102 -3.648 1.812 1.00 93.69 90 ALA A N 1
ATOM 763 C CA . ALA A 1 90 ? -2.524 -4.422 2.893 1.00 93.69 90 ALA A CA 1
ATOM 764 C C . ALA A 1 90 ? -3.637 -5.025 3.757 1.00 93.69 90 ALA A C 1
ATOM 766 O O . ALA A 1 90 ? -4.692 -4.423 3.942 1.00 93.69 90 ALA A O 1
ATOM 767 N N . GLU A 1 91 ? -3.406 -6.230 4.280 1.00 93.94 91 GLU A N 1
ATOM 768 C CA . GLU A 1 91 ? -4.354 -6.920 5.153 1.00 93.94 91 GLU A CA 1
ATOM 769 C C . GLU A 1 91 ? -3.759 -7.121 6.543 1.00 93.94 91 GLU A C 1
ATOM 771 O O . GLU A 1 91 ? -2.680 -7.697 6.707 1.00 93.94 91 GLU A O 1
ATOM 776 N N . TYR A 1 92 ? -4.506 -6.710 7.560 1.00 95.62 92 TYR A N 1
ATOM 777 C CA . TYR A 1 92 ? -4.077 -6.736 8.945 1.00 95.62 92 TYR A CA 1
ATOM 778 C C . TYR A 1 92 ? -5.113 -7.441 9.821 1.00 95.62 92 TYR A C 1
ATOM 780 O O . TYR A 1 92 ? -6.143 -6.856 10.167 1.00 95.62 92 TYR A O 1
ATOM 788 N N . PRO A 1 93 ? -4.836 -8.677 10.269 1.00 96.25 93 PRO A N 1
ATOM 789 C CA . PRO A 1 93 ? -5.627 -9.308 11.314 1.00 96.25 93 PRO A CA 1
ATOM 790 C C . PRO A 1 93 ? -5.546 -8.473 12.598 1.00 96.25 93 PRO A C 1
ATOM 792 O O . PRO A 1 93 ? -4.454 -8.149 13.086 1.00 96.25 93 PRO A O 1
ATOM 795 N N . ARG A 1 94 ? -6.699 -8.092 13.145 1.00 96.00 94 ARG A N 1
ATOM 796 C CA . ARG A 1 94 ? -6.827 -7.297 14.370 1.00 96.00 94 ARG A CA 1
ATOM 797 C C . ARG A 1 94 ? -7.920 -7.863 15.263 1.00 96.00 94 ARG A C 1
ATOM 799 O O . ARG A 1 94 ? -8.756 -8.660 14.849 1.00 96.00 94 ARG A O 1
ATOM 806 N N . GLN A 1 95 ? -7.897 -7.433 16.518 1.00 96.00 95 GLN A N 1
ATOM 807 C CA . GLN A 1 95 ? -8.913 -7.772 17.498 1.00 96.00 95 GLN A CA 1
ATOM 808 C C . GLN A 1 95 ? -9.494 -6.490 18.082 1.00 96.00 95 GLN A C 1
ATOM 810 O O . GLN A 1 95 ? -8.747 -5.607 18.509 1.00 96.00 95 GLN A O 1
ATOM 815 N N . ILE A 1 96 ? -10.820 -6.415 18.132 1.00 95.31 96 ILE A N 1
ATOM 816 C CA . ILE A 1 96 ? -11.528 -5.297 18.744 1.00 95.31 96 ILE A CA 1
ATOM 817 C C . ILE A 1 96 ? -11.486 -5.404 20.273 1.00 95.31 96 ILE A C 1
ATOM 819 O O . ILE A 1 96 ? -11.761 -6.456 20.860 1.00 95.31 96 ILE A O 1
ATOM 823 N N . ARG A 1 97 ? -11.208 -4.280 20.936 1.00 93.81 97 ARG A N 1
ATOM 824 C CA . ARG A 1 97 ? -11.388 -4.075 22.379 1.00 93.81 97 ARG A CA 1
ATOM 825 C C . ARG A 1 97 ? -12.055 -2.724 22.597 1.00 93.81 97 ARG A C 1
ATOM 827 O O . ARG A 1 97 ? -11.613 -1.742 22.024 1.00 93.81 97 ARG A O 1
ATOM 834 N N . ASN A 1 98 ? -13.110 -2.672 23.409 1.00 92.88 98 ASN A N 1
ATOM 835 C CA . ASN A 1 98 ? -13.873 -1.443 23.671 1.00 92.88 98 ASN A CA 1
ATOM 836 C C . ASN A 1 98 ? -14.288 -0.714 22.379 1.00 92.88 98 ASN A C 1
ATOM 838 O O . ASN A 1 98 ? -14.145 0.497 22.262 1.00 92.88 98 ASN A O 1
ATOM 842 N N . ASN A 1 99 ? -14.765 -1.483 21.395 1.00 94.50 99 ASN A N 1
ATOM 843 C CA . ASN A 1 99 ? -15.161 -1.010 20.067 1.00 94.50 99 ASN A CA 1
ATOM 844 C C . ASN A 1 99 ? -14.057 -0.371 19.205 1.00 94.50 99 ASN A C 1
ATOM 846 O O . ASN A 1 99 ? -14.357 0.178 18.151 1.00 94.50 99 ASN A O 1
ATOM 850 N N . VAL A 1 100 ? -12.794 -0.465 19.618 1.00 95.56 100 VAL A N 1
ATOM 851 C CA . VAL A 1 100 ? -11.654 0.042 18.853 1.00 95.56 100 VAL A CA 1
ATOM 852 C C . VAL A 1 100 ? -10.671 -1.074 18.532 1.00 95.56 100 VAL A C 1
ATOM 854 O O . VAL A 1 100 ? -10.574 -2.075 19.246 1.00 95.56 100 VAL A O 1
ATOM 857 N N . PHE A 1 101 ? -9.899 -0.897 17.469 1.00 95.81 101 PHE A N 1
ATOM 858 C CA . PHE A 1 101 ? -8.686 -1.670 17.230 1.00 95.81 101 PHE A CA 1
ATOM 859 C C . PHE A 1 101 ? -7.491 -0.729 17.149 1.00 95.81 101 PHE A C 1
ATOM 861 O O . PHE A 1 101 ? -7.617 0.472 16.934 1.00 95.81 101 PHE A O 1
ATOM 868 N N . SER A 1 102 ? -6.302 -1.284 17.329 1.00 94.50 102 SER A N 1
ATOM 869 C CA . SER A 1 102 ? -5.055 -0.535 17.227 1.00 94.50 102 SER A CA 1
ATOM 870 C C . SER A 1 102 ? -4.303 -0.869 15.948 1.00 94.50 102 SER A C 1
ATOM 872 O O . SER A 1 102 ? -4.171 -2.049 15.607 1.00 94.50 102 SER A O 1
ATOM 874 N N . MET A 1 103 ? -3.706 0.138 15.325 1.00 93.50 103 MET A N 1
ATOM 875 C CA . MET A 1 103 ? -2.768 -0.028 14.221 1.00 93.50 103 MET A CA 1
ATOM 876 C C . MET A 1 103 ? -1.646 1.004 14.356 1.00 93.50 103 MET A C 1
ATOM 878 O O . MET A 1 103 ? -1.902 2.198 14.517 1.00 93.50 103 MET A O 1
ATOM 882 N N . GLY A 1 104 ? -0.395 0.536 14.384 1.00 88.81 104 GLY A N 1
ATOM 883 C CA . GLY A 1 104 ? 0.742 1.379 14.762 1.00 88.81 104 GLY A CA 1
ATOM 884 C C . GLY A 1 104 ? 0.572 1.953 16.176 1.00 88.81 104 GLY A C 1
ATOM 885 O O . GLY A 1 104 ? 0.325 1.209 17.128 1.00 88.81 104 GLY A O 1
ATOM 886 N N . ASN A 1 105 ? 0.693 3.278 16.315 1.00 89.94 105 ASN A N 1
ATOM 887 C CA . ASN A 1 105 ? 0.427 3.981 17.577 1.00 89.94 105 ASN A CA 1
ATOM 888 C C . ASN A 1 105 ? -1.027 4.458 17.742 1.00 89.94 105 ASN A C 1
ATOM 890 O O . ASN A 1 105 ? -1.381 4.978 18.796 1.00 89.94 105 ASN A O 1
ATOM 894 N N . SER A 1 106 ? -1.867 4.287 16.724 1.00 94.81 106 SER A N 1
ATOM 895 C CA . SER A 1 106 ? -3.202 4.883 16.679 1.00 94.81 106 SER A CA 1
ATOM 896 C C . SER A 1 106 ? -4.296 3.865 17.011 1.00 94.81 106 SER A C 1
ATOM 898 O O . SER A 1 106 ? -4.143 2.657 16.799 1.00 94.81 106 SER A O 1
ATOM 900 N N . LEU A 1 107 ? -5.399 4.366 17.559 1.00 96.06 107 LEU A N 1
ATOM 901 C CA . LEU A 1 107 ? -6.637 3.638 17.816 1.00 96.06 107 LEU A CA 1
ATOM 902 C C . LEU A 1 107 ? -7.687 4.074 16.799 1.00 96.06 107 LEU A C 1
ATOM 904 O O . LEU A 1 107 ? -7.819 5.266 16.523 1.00 96.06 107 LEU A O 1
ATOM 908 N N . TYR A 1 108 ? -8.441 3.113 16.281 1.00 97.00 108 TYR A N 1
ATOM 909 C CA . TYR A 1 108 ? -9.418 3.314 15.219 1.00 97.00 108 TYR A CA 1
ATOM 910 C C . TYR A 1 108 ? -10.769 2.706 15.589 1.00 97.00 108 TYR A C 1
ATOM 912 O O . TYR A 1 108 ? -10.821 1.661 16.245 1.00 97.00 108 TYR A O 1
ATOM 920 N N . THR A 1 109 ? -11.848 3.338 15.129 1.00 96.94 109 THR A N 1
ATOM 921 C CA . THR A 1 109 ? -13.214 2.793 15.150 1.00 96.94 109 THR A CA 1
ATOM 922 C C . THR A 1 109 ? -13.753 2.721 13.729 1.00 96.94 109 THR A C 1
ATOM 924 O O . THR A 1 109 ? -13.422 3.579 12.914 1.00 96.94 109 THR A O 1
ATOM 927 N N . ALA A 1 110 ? -14.602 1.737 13.436 1.00 96.69 110 ALA A N 1
ATOM 928 C CA . ALA A 1 110 ? -15.282 1.682 12.145 1.00 96.69 110 ALA A CA 1
ATOM 929 C C . ALA A 1 110 ? -16.565 2.518 12.172 1.00 96.69 110 ALA A C 1
ATOM 931 O O . ALA A 1 110 ? -17.268 2.544 13.191 1.00 96.69 110 ALA A O 1
ATOM 932 N N . VAL A 1 111 ? -16.868 3.161 11.050 1.00 96.12 111 VAL A N 1
ATOM 933 C CA . VAL A 1 111 ? -18.077 3.955 10.837 1.00 96.12 111 VAL A CA 1
ATOM 934 C C . VAL A 1 111 ? -18.804 3.536 9.566 1.00 96.12 111 VAL A C 1
ATOM 936 O O . VAL A 1 111 ? -18.203 2.987 8.640 1.00 96.12 111 VAL A O 1
ATOM 939 N N . THR A 1 112 ? -20.117 3.745 9.543 1.00 94.06 112 THR A N 1
ATOM 940 C CA . THR A 1 112 ? -20.943 3.579 8.343 1.00 94.06 112 THR A CA 1
ATOM 941 C C . THR A 1 112 ? -20.742 4.751 7.380 1.00 94.06 112 THR A C 1
ATOM 943 O O . THR A 1 112 ? -20.140 5.765 7.735 1.00 94.06 112 THR A O 1
ATOM 946 N N . SER A 1 113 ? -21.284 4.633 6.165 1.00 88.69 113 SER A N 1
ATOM 947 C CA . SER A 1 113 ? -21.351 5.736 5.194 1.00 88.69 113 SER A CA 1
ATOM 948 C C . SER A 1 113 ? -22.043 6.984 5.747 1.00 88.69 113 SER A C 1
ATOM 950 O O . SER A 1 113 ? -21.722 8.093 5.3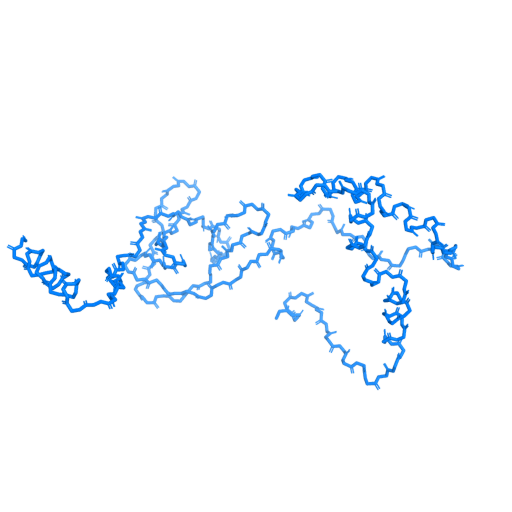36 1.00 88.69 113 SER A O 1
ATOM 952 N N . ASP A 1 114 ? -22.952 6.798 6.705 1.00 90.25 114 ASP A N 1
ATOM 953 C CA . ASP A 1 114 ? -23.721 7.869 7.344 1.00 90.25 114 ASP A CA 1
ATOM 954 C C . ASP A 1 114 ? -22.978 8.484 8.548 1.00 90.25 114 ASP A C 1
ATOM 956 O O . ASP A 1 114 ? -23.492 9.372 9.222 1.00 90.25 114 ASP A O 1
ATOM 960 N N . GLY A 1 115 ? -21.759 8.010 8.838 1.00 88.62 115 GLY A N 1
ATOM 961 C CA . GLY A 1 115 ? -20.923 8.487 9.941 1.00 88.62 115 GLY A CA 1
ATOM 962 C C . GLY A 1 115 ? -21.237 7.855 11.299 1.00 88.62 115 GLY A C 1
ATOM 963 O O . GLY A 1 115 ? -20.643 8.241 12.308 1.00 88.62 115 GLY A O 1
ATOM 964 N N . GLU A 1 116 ? -22.130 6.866 11.357 1.00 93.69 116 GLU A N 1
ATOM 965 C CA . GLU A 1 116 ? -22.478 6.197 12.610 1.00 93.69 116 GLU A CA 1
ATOM 966 C C . GLU A 1 116 ? -21.419 5.173 13.020 1.00 93.69 116 GLU A C 1
ATOM 968 O O . GLU A 1 116 ? -20.920 4.391 12.209 1.00 93.69 116 GLU A O 1
ATOM 973 N N . VAL A 1 117 ? -21.098 5.129 14.314 1.00 94.12 117 VAL A N 1
ATOM 974 C CA . VAL A 1 117 ? -20.118 4.178 14.848 1.00 94.12 117 VAL A CA 1
ATOM 975 C C . VAL A 1 117 ? -20.674 2.757 14.827 1.00 94.12 117 VAL A C 1
ATOM 977 O O . VAL A 1 117 ? -21.650 2.435 15.507 1.00 94.12 117 VAL A O 1
ATOM 980 N N . VAL A 1 118 ? -19.977 1.867 14.123 1.00 94.50 118 VAL A N 1
ATOM 981 C CA . VAL A 1 118 ? -20.310 0.442 14.076 1.00 94.50 118 VAL A CA 1
ATOM 982 C C . VAL A 1 118 ? -19.937 -0.208 15.402 1.00 94.50 118 VAL A C 1
ATOM 984 O O . VAL A 1 118 ? -18.816 -0.053 15.894 1.00 94.50 118 VAL A O 1
ATOM 987 N N . ARG A 1 119 ? -20.874 -0.959 15.986 1.00 93.81 119 ARG A N 1
ATOM 988 C CA . ARG A 1 119 ? -20.655 -1.701 17.231 1.00 93.81 119 ARG A CA 1
ATOM 989 C C . ARG A 1 119 ? -20.171 -3.120 16.946 1.00 93.81 119 ARG A C 1
ATOM 991 O O . ARG A 1 119 ? -20.808 -3.880 16.223 1.00 93.81 119 ARG A O 1
ATOM 998 N N . PHE A 1 120 ? -19.059 -3.483 17.567 1.00 92.44 120 PHE A N 1
ATOM 999 C CA . PHE A 1 120 ? -18.447 -4.803 17.518 1.00 92.44 120 PHE A CA 1
ATOM 1000 C C . PHE A 1 120 ? -18.411 -5.427 18.911 1.00 92.44 120 PHE A C 1
ATOM 1002 O O . PHE A 1 120 ? -18.314 -4.738 19.930 1.00 92.44 120 PHE A O 1
ATOM 1009 N N . ASN A 1 121 ? -18.417 -6.757 18.950 1.00 92.06 121 ASN A N 1
ATOM 1010 C CA . ASN A 1 121 ? -18.295 -7.492 20.203 1.00 92.06 121 ASN A CA 1
ATOM 1011 C C . ASN A 1 121 ? -16.869 -7.387 20.760 1.00 92.06 121 ASN A C 1
ATOM 1013 O O . ASN A 1 121 ? -15.884 -7.268 20.023 1.00 92.06 121 ASN A O 1
ATOM 1017 N N . GLN A 1 122 ? -16.739 -7.487 22.082 1.00 92.50 122 GLN A N 1
ATOM 1018 C CA . GLN A 1 122 ? -15.426 -7.516 22.717 1.00 92.50 122 GLN A CA 1
ATOM 1019 C C . GLN A 1 122 ? -14.636 -8.750 22.257 1.00 92.50 122 GLN A C 1
ATOM 1021 O O . GLN A 1 122 ? -15.190 -9.840 22.129 1.00 92.50 122 GLN A O 1
ATOM 1026 N N . LYS A 1 123 ? -13.330 -8.577 22.015 1.00 93.56 123 LYS A N 1
ATOM 1027 C CA . LYS A 1 123 ? -12.412 -9.619 21.524 1.00 93.56 123 LYS A CA 1
ATOM 1028 C C . LYS A 1 123 ? -12.758 -10.176 20.136 1.00 93.56 123 LYS A C 1
ATOM 1030 O O . LYS A 1 123 ? -12.191 -11.191 19.735 1.00 93.56 123 LYS A O 1
ATOM 1035 N N . GLN A 1 124 ? -13.623 -9.506 19.378 1.00 94.00 124 GLN A N 1
ATOM 1036 C CA . GLN A 1 124 ? -13.959 -9.916 18.022 1.00 94.00 124 GLN A CA 1
ATOM 1037 C C . GLN A 1 124 ? -12.757 -9.782 17.082 1.00 94.00 124 GLN A C 1
ATOM 1039 O O . GLN A 1 124 ? -12.169 -8.705 16.970 1.00 94.00 124 GLN A O 1
ATOM 1044 N N . SER A 1 125 ? -12.408 -10.877 16.406 1.00 96.00 125 SER A N 1
ATOM 1045 C CA . SER A 1 125 ? -11.408 -10.883 15.338 1.00 96.00 125 SER A CA 1
ATOM 1046 C C . SER A 1 125 ? -11.975 -10.236 14.079 1.00 96.00 125 SER A C 1
ATOM 1048 O O . SER A 1 125 ? -13.095 -10.541 13.667 1.00 96.00 125 SER A O 1
ATOM 1050 N N . ILE A 1 126 ? -11.192 -9.350 13.476 1.00 95.56 126 ILE A N 1
ATOM 1051 C CA . ILE A 1 126 ? -11.510 -8.633 12.242 1.00 95.56 126 ILE A CA 1
ATOM 1052 C C . ILE A 1 126 ? -10.275 -8.598 11.338 1.00 95.56 126 ILE A C 1
ATOM 1054 O O . ILE A 1 126 ? -9.143 -8.671 11.821 1.00 95.56 126 ILE A O 1
ATOM 1058 N N . THR A 1 127 ? -10.491 -8.442 10.037 1.00 96.31 127 THR A N 1
ATOM 1059 C CA . THR A 1 127 ? -9.430 -8.076 9.094 1.00 96.31 127 THR A CA 1
ATOM 1060 C C . THR A 1 127 ? -9.610 -6.614 8.736 1.00 96.31 127 THR A C 1
ATOM 1062 O O . THR A 1 127 ? -10.684 -6.213 8.293 1.00 96.31 127 THR A O 1
ATOM 1065 N N . VAL A 1 128 ? -8.569 -5.829 8.977 1.00 96.75 128 VAL A N 1
ATOM 1066 C CA . VAL A 1 128 ? -8.493 -4.425 8.584 1.00 96.75 128 VAL A CA 1
ATOM 1067 C C . VAL A 1 128 ? -7.706 -4.349 7.288 1.00 96.75 128 VAL A C 1
ATOM 1069 O O . VAL A 1 128 ? -6.684 -5.023 7.150 1.00 96.75 128 VAL A O 1
ATOM 1072 N N . TYR A 1 129 ? -8.183 -3.534 6.364 1.00 96.00 129 TYR A N 1
ATOM 1073 C CA . TYR A 1 129 ? -7.550 -3.269 5.087 1.00 96.00 129 TYR A CA 1
ATOM 1074 C C . TYR A 1 129 ? -7.018 -1.841 5.066 1.00 96.00 129 TYR 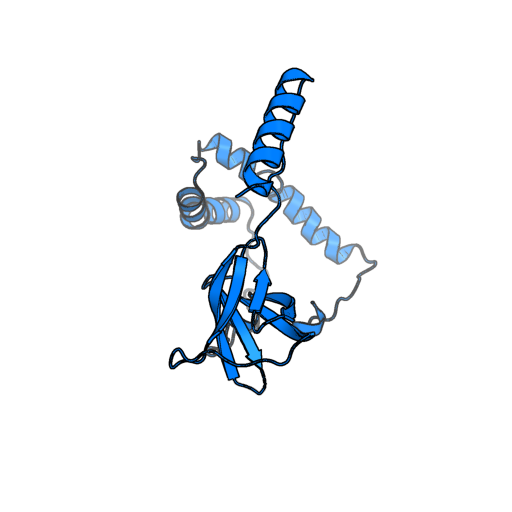A C 1
ATOM 1076 O O . TYR A 1 129 ? -7.632 -0.950 5.647 1.00 96.00 129 TYR A O 1
ATOM 1084 N N . GLU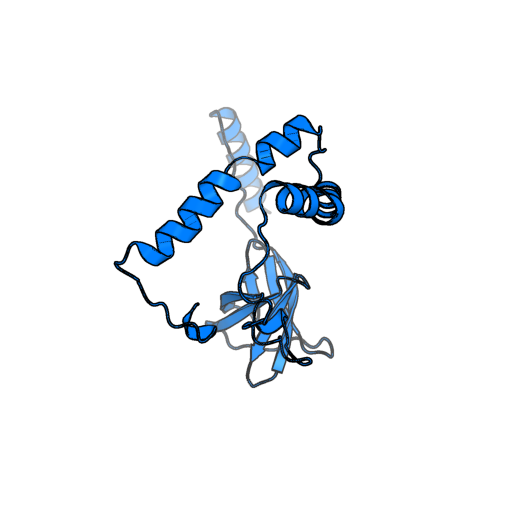 A 1 130 ? -5.886 -1.643 4.407 1.00 96.44 130 GLU A N 1
ATOM 1085 C CA . GLU A 1 130 ? -5.342 -0.327 4.070 1.00 96.44 130 GLU A CA 1
ATOM 1086 C C . GLU A 1 130 ? -5.146 -0.291 2.556 1.00 96.44 130 GLU A C 1
ATOM 1088 O O . GLU A 1 130 ? -4.415 -1.121 2.008 1.00 96.44 130 GLU A O 1
ATOM 1093 N N . ASP A 1 131 ? -5.861 0.600 1.877 1.00 95.62 131 ASP A N 1
ATOM 1094 C CA . ASP A 1 131 ? -5.757 0.799 0.434 1.00 95.62 131 ASP A CA 1
ATOM 1095 C C . ASP A 1 131 ? -4.421 1.474 0.094 1.00 95.62 131 ASP A C 1
ATOM 1097 O O . ASP A 1 131 ? -4.099 2.528 0.632 1.00 95.62 131 ASP A O 1
ATOM 1101 N N . ALA A 1 132 ? -3.629 0.885 -0.800 1.00 94.12 132 ALA A N 1
ATOM 1102 C CA . ALA A 1 132 ? -2.315 1.427 -1.146 1.00 94.12 132 ALA A CA 1
ATOM 1103 C C . ALA A 1 132 ? -2.375 2.656 -2.074 1.00 94.12 132 ALA A C 1
ATOM 1105 O O . ALA A 1 132 ? -1.346 3.281 -2.319 1.00 94.12 132 ALA A O 1
ATOM 1106 N N . ILE A 1 133 ? -3.544 2.959 -2.641 1.00 91.38 133 ILE A N 1
ATOM 1107 C CA . ILE A 1 133 ? -3.780 4.070 -3.565 1.00 91.38 133 ILE A CA 1
ATOM 1108 C C . ILE A 1 133 ? -4.467 5.222 -2.831 1.00 91.38 133 ILE A C 1
ATOM 1110 O O . ILE A 1 133 ? -4.040 6.365 -2.961 1.00 91.38 133 ILE A O 1
ATOM 1114 N N . THR A 1 134 ? -5.542 4.934 -2.094 1.00 93.19 134 THR A N 1
ATOM 1115 C CA . THR A 1 134 ? -6.334 5.966 -1.398 1.00 93.19 134 THR A CA 1
ATOM 1116 C C . THR A 1 134 ? -5.895 6.201 0.042 1.00 93.19 134 THR A C 1
ATOM 1118 O O . THR A 1 134 ? -6.353 7.163 0.653 1.00 93.19 134 THR A O 1
ATOM 1121 N N . GLU A 1 135 ? -5.046 5.324 0.588 1.00 93.00 135 GLU A N 1
ATOM 1122 C CA . GLU A 1 135 ? -4.632 5.306 1.999 1.00 93.00 135 GLU A CA 1
ATOM 1123 C C . GLU A 1 135 ? -5.810 5.129 2.980 1.00 93.00 135 GLU A C 1
ATOM 1125 O O . GLU A 1 135 ? -5.675 5.315 4.192 1.00 93.00 135 GLU A O 1
ATOM 1130 N N . GLU A 1 136 ? -6.987 4.733 2.479 1.00 95.19 136 GLU A N 1
ATOM 1131 C CA . GLU A 1 136 ? -8.153 4.467 3.312 1.00 95.19 136 GLU A CA 1
ATOM 1132 C C . GLU A 1 136 ? -7.920 3.216 4.163 1.00 95.19 136 GLU A C 1
ATOM 1134 O O . GLU A 1 136 ? -7.598 2.139 3.654 1.00 95.19 136 GLU A O 1
ATOM 1139 N N . ILE A 1 137 ? -8.174 3.336 5.467 1.00 96.25 137 ILE A N 1
ATOM 1140 C CA . ILE A 1 137 ? -8.240 2.198 6.381 1.00 96.25 137 ILE A CA 1
ATOM 1141 C C . ILE A 1 137 ? -9.704 1.790 6.525 1.00 96.25 137 ILE A C 1
ATOM 1143 O O . ILE A 1 137 ? -10.538 2.613 6.898 1.00 96.25 137 ILE A O 1
ATOM 1147 N N . TYR A 1 138 ? -10.031 0.523 6.283 1.00 96.56 138 TYR A N 1
ATOM 1148 C CA . TYR A 1 138 ? -11.416 0.050 6.294 1.00 96.56 138 TYR A CA 1
ATOM 1149 C C . TYR A 1 138 ? -11.559 -1.414 6.722 1.00 96.56 138 TYR A C 1
ATOM 1151 O O . TYR A 1 138 ? -10.590 -2.162 6.854 1.00 96.56 138 TYR A O 1
ATOM 1159 N N . ILE A 1 139 ? -12.801 -1.833 6.959 1.00 96.31 139 ILE A N 1
ATOM 1160 C CA . ILE A 1 139 ? -13.185 -3.220 7.235 1.00 96.31 139 ILE A CA 1
ATOM 1161 C C . ILE A 1 139 ? -14.288 -3.617 6.255 1.00 96.31 139 ILE A C 1
ATOM 1163 O O . ILE A 1 139 ? -15.295 -2.921 6.136 1.00 96.31 139 ILE A O 1
ATOM 1167 N N . GLU A 1 140 ? -14.141 -4.775 5.613 1.00 93.88 140 GLU A N 1
ATOM 1168 C CA . GLU A 1 140 ? -15.208 -5.407 4.830 1.00 93.88 140 GLU A CA 1
ATOM 1169 C C . GLU A 1 140 ? -15.849 -6.534 5.642 1.00 93.88 140 GLU A C 1
ATOM 1171 O O . GLU A 1 140 ? -15.170 -7.461 6.094 1.00 93.88 140 GLU A O 1
ATOM 1176 N N . ARG A 1 141 ? -17.171 -6.486 5.842 1.00 89.75 141 ARG A N 1
ATOM 1177 C CA . ARG A 1 141 ? -17.884 -7.547 6.564 1.00 89.75 141 ARG A CA 1
ATOM 1178 C C . ARG A 1 141 ? -19.341 -7.669 6.148 1.00 89.75 141 ARG A C 1
ATOM 1180 O O . ARG A 1 141 ? -20.057 -6.677 6.094 1.00 89.75 141 ARG A O 1
ATOM 1187 N N . TYR A 1 142 ? -19.793 -8.904 5.913 1.00 89.94 142 TYR A N 1
ATOM 1188 C CA . TYR A 1 142 ? -21.155 -9.203 5.441 1.00 89.94 142 TYR A CA 1
ATOM 1189 C C . TYR A 1 142 ? -21.532 -8.396 4.183 1.00 89.94 142 TYR A C 1
ATOM 1191 O O . TYR A 1 142 ? -22.651 -7.909 4.064 1.00 89.94 142 TYR A O 1
ATOM 1199 N N . GLY A 1 143 ? -20.568 -8.201 3.275 1.00 88.88 143 GLY A N 1
ATOM 1200 C CA . GLY A 1 143 ? -20.744 -7.408 2.053 1.00 88.88 143 GLY A CA 1
ATOM 1201 C C . GLY A 1 143 ? -20.796 -5.889 2.258 1.00 88.88 143 GLY A C 1
ATOM 1202 O O . GLY A 1 143 ? -21.033 -5.171 1.294 1.00 88.88 143 GLY A O 1
ATOM 1203 N N . LYS A 1 144 ? -20.575 -5.391 3.481 1.00 92.12 144 LYS A N 1
ATOM 1204 C CA . LYS A 1 144 ? -20.545 -3.958 3.798 1.00 92.12 144 LYS A CA 1
ATOM 1205 C C . LYS A 1 144 ? -19.113 -3.462 3.975 1.00 92.12 144 LYS A C 1
ATOM 1207 O O . LYS A 1 144 ? -18.289 -4.172 4.553 1.00 92.12 144 LYS A O 1
ATOM 1212 N N . HIS A 1 145 ? -18.865 -2.243 3.508 1.00 94.50 145 HIS A N 1
ATOM 1213 C CA . HIS A 1 145 ? -17.617 -1.499 3.677 1.00 94.50 145 HIS A CA 1
ATOM 1214 C C . HIS A 1 145 ? -17.770 -0.506 4.826 1.00 94.50 145 HIS A C 1
ATOM 1216 O O . HIS A 1 145 ? -18.753 0.234 4.868 1.00 94.50 145 HIS A O 1
ATOM 1222 N N . TYR A 1 146 ? -16.818 -0.501 5.752 1.00 96.50 146 TYR A N 1
ATOM 1223 C CA . TYR A 1 146 ? -16.797 0.418 6.884 1.00 96.50 146 TYR A CA 1
ATOM 1224 C C . TYR A 1 146 ? -15.453 1.129 6.947 1.00 96.50 146 TYR A C 1
ATOM 1226 O O . TYR A 1 146 ? -14.435 0.505 7.263 1.00 96.50 146 TYR A O 1
ATOM 1234 N N . THR A 1 147 ? -15.453 2.432 6.694 1.00 96.94 147 THR A N 1
ATOM 1235 C CA . THR A 1 147 ? -14.264 3.270 6.853 1.00 96.94 147 THR A CA 1
ATOM 1236 C C . THR A 1 147 ? -13.870 3.325 8.327 1.00 96.94 147 THR A C 1
ATOM 1238 O O . THR A 1 147 ? -14.717 3.334 9.222 1.00 96.94 147 THR A O 1
ATOM 1241 N N . CYS A 1 148 ? -12.573 3.327 8.611 1.00 96.81 148 CYS A N 1
ATOM 1242 C CA . CYS A 1 148 ? -12.035 3.355 9.963 1.00 96.81 148 CYS A CA 1
ATOM 1243 C C . CYS A 1 148 ? -11.413 4.715 10.259 1.00 96.81 148 CYS A C 1
ATOM 1245 O O . CYS A 1 148 ? -10.407 5.099 9.670 1.00 96.81 148 CYS A O 1
ATOM 1247 N N . MET A 1 149 ? -11.976 5.426 11.231 1.00 95.81 149 MET A N 1
ATOM 1248 C CA . MET A 1 149 ? -11.481 6.735 11.644 1.00 95.81 149 MET A CA 1
ATOM 1249 C C . MET A 1 149 ? -10.583 6.621 12.870 1.00 95.81 149 MET A C 1
ATOM 1251 O O . MET A 1 149 ? -10.862 5.845 13.791 1.00 95.81 149 MET A O 1
ATOM 1255 N N . LYS A 1 150 ? -9.511 7.417 12.900 1.00 95.81 150 LYS A N 1
ATOM 1256 C CA . LYS A 1 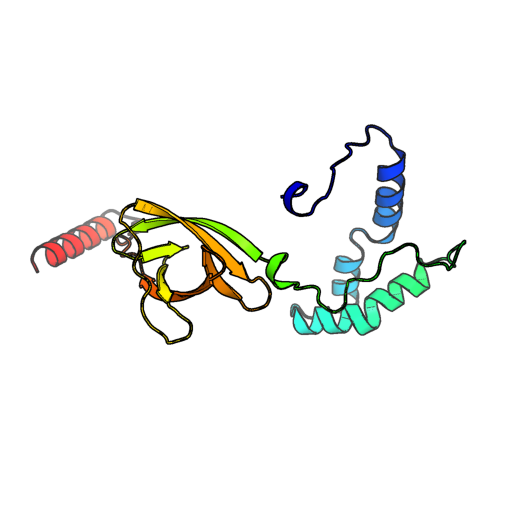150 ? -8.632 7.537 14.067 1.00 95.81 150 LYS A CA 1
ATOM 1257 C C . LYS A 1 150 ? -9.395 8.220 15.204 1.00 95.81 150 LYS A C 1
ATOM 1259 O O . LYS A 1 150 ? -9.881 9.332 15.048 1.00 95.81 150 LYS A O 1
ATOM 1264 N N . VAL A 1 151 ? -9.461 7.562 16.358 1.00 94.62 151 VAL A N 1
ATOM 1265 C CA . VAL A 1 151 ? -10.158 8.051 17.566 1.00 94.62 151 VAL A CA 1
ATOM 1266 C C . VAL A 1 151 ? -9.216 8.326 18.733 1.00 94.62 151 VAL A C 1
ATOM 1268 O O . VAL A 1 151 ? -9.637 8.808 19.779 1.00 94.62 151 VAL A O 1
ATOM 1271 N N . GLY A 1 152 ? -7.933 8.015 18.576 1.00 91.88 152 GLY A N 1
ATOM 1272 C CA . GLY A 1 152 ? -6.931 8.325 19.581 1.00 91.88 152 GLY A CA 1
ATOM 1273 C C . GLY A 1 152 ? -5.601 7.658 19.300 1.00 91.88 152 GLY A C 1
ATOM 1274 O O . GLY A 1 152 ? -5.365 7.095 18.230 1.00 91.88 152 GLY A O 1
ATOM 1275 N N . GLU A 1 153 ? -4.735 7.701 20.300 1.00 91.75 153 GLU A N 1
ATOM 1276 C CA . GLU A 1 153 ? -3.441 7.035 20.292 1.00 91.75 153 GLU A CA 1
ATOM 1277 C C . GLU A 1 153 ? -3.292 6.184 21.543 1.00 91.75 153 GLU A C 1
ATOM 1279 O O . GLU A 1 153 ? -3.902 6.445 22.584 1.00 91.75 153 GLU A O 1
ATOM 1284 N N . ARG A 1 154 ? -2.484 5.130 21.448 1.00 80.75 154 ARG A N 1
ATOM 1285 C CA . ARG A 1 154 ? -2.115 4.365 22.633 1.00 80.75 154 ARG A CA 1
ATOM 1286 C C . ARG A 1 154 ? -1.285 5.268 23.539 1.00 80.75 154 ARG A C 1
ATOM 1288 O O . ARG A 1 154 ? -0.250 5.779 23.117 1.00 80.75 154 ARG A O 1
ATOM 1295 N N . LYS A 1 155 ? -1.698 5.396 24.802 1.00 72.44 155 LYS A N 1
ATOM 1296 C CA . LYS A 1 155 ? -0.798 5.876 25.853 1.00 72.44 155 LYS A CA 1
ATOM 1297 C C . LYS A 1 155 ? 0.364 4.887 25.929 1.00 72.44 155 LYS A C 1
ATOM 1299 O O . LYS A 1 155 ? 0.163 3.733 26.303 1.00 72.44 155 LYS A O 1
ATOM 1304 N N . ARG A 1 156 ? 1.542 5.310 25.480 1.00 65.31 156 ARG A N 1
ATOM 1305 C CA . ARG A 1 156 ? 2.790 4.607 25.771 1.00 65.31 156 ARG A CA 1
ATOM 1306 C C . ARG A 1 156 ? 3.312 5.156 27.083 1.00 65.31 156 ARG A C 1
ATOM 1308 O O . ARG A 1 156 ? 3.260 6.369 27.290 1.00 65.31 156 ARG A O 1
ATOM 1315 N N . ASP A 1 157 ? 3.833 4.279 27.925 1.00 65.88 157 ASP A N 1
ATOM 1316 C CA . ASP A 1 157 ? 4.681 4.729 29.019 1.00 65.88 157 ASP A CA 1
ATOM 1317 C C . ASP A 1 157 ? 5.851 5.511 28.412 1.00 65.88 157 ASP A C 1
ATOM 1319 O O . ASP A 1 157 ? 6.385 5.139 27.358 1.00 65.88 157 ASP A O 1
ATOM 1323 N N . ARG A 1 158 ? 6.204 6.642 29.026 1.00 64.88 158 ARG A N 1
ATOM 1324 C CA . ARG A 1 158 ? 7.351 7.434 28.579 1.00 64.88 158 ARG A CA 1
ATOM 1325 C C . ARG A 1 158 ? 8.593 6.549 28.654 1.00 64.88 158 ARG A C 1
ATOM 1327 O O . ARG A 1 158 ? 8.927 6.022 29.711 1.00 64.88 158 ARG A O 1
ATOM 1334 N N . ILE A 1 159 ? 9.267 6.379 27.520 1.00 68.19 159 ILE A N 1
ATOM 1335 C CA . ILE A 1 159 ? 10.570 5.723 27.482 1.00 68.19 159 ILE A CA 1
ATOM 1336 C C . ILE A 1 159 ? 11.599 6.805 27.785 1.00 68.19 159 ILE A C 1
ATOM 1338 O O . ILE A 1 159 ? 11.846 7.685 26.962 1.00 68.19 159 ILE A O 1
ATOM 1342 N N . TYR A 1 160 ? 12.172 6.744 28.980 1.00 74.06 160 TYR A N 1
ATOM 1343 C CA . TYR A 1 160 ? 13.270 7.609 29.376 1.00 74.06 160 TYR A CA 1
ATOM 1344 C C . TYR A 1 160 ? 14.587 6.935 28.991 1.00 74.06 160 TYR A C 1
ATOM 1346 O O . TYR A 1 160 ? 14.902 5.854 29.485 1.00 74.06 160 TYR A O 1
ATOM 1354 N N . SER A 1 161 ? 15.351 7.555 28.091 1.00 74.56 161 SER A N 1
ATOM 1355 C CA . SER A 1 161 ? 16.747 7.174 27.867 1.00 74.56 161 SER A CA 1
ATOM 1356 C C . SER A 1 161 ? 17.597 7.948 28.859 1.00 74.56 161 SER A C 1
ATOM 1358 O O . SER A 1 161 ? 17.593 9.176 28.838 1.00 74.56 161 SER A O 1
ATOM 1360 N N . VAL A 1 162 ? 18.297 7.233 29.730 1.00 82.81 162 VAL A N 1
ATOM 1361 C CA . VAL A 1 162 ? 19.085 7.820 30.811 1.00 82.81 162 VAL A CA 1
ATOM 1362 C C . VAL A 1 162 ? 20.538 7.422 30.621 1.00 82.81 162 VAL A C 1
ATOM 1364 O O . VAL A 1 162 ? 20.840 6.232 30.552 1.00 82.81 162 VAL A O 1
ATOM 1367 N N . ASN A 1 163 ? 21.433 8.407 30.544 1.00 84.75 163 ASN A N 1
ATOM 1368 C CA . ASN A 1 163 ? 22.850 8.155 30.270 1.00 84.75 163 ASN A CA 1
ATOM 1369 C C . ASN A 1 163 ? 23.721 8.204 31.532 1.00 84.75 163 ASN A C 1
ATOM 1371 O O . ASN A 1 163 ? 24.880 7.794 31.498 1.00 84.75 163 ASN A O 1
ATOM 1375 N N . ASN A 1 164 ? 23.190 8.725 32.642 1.00 88.75 164 ASN A N 1
ATOM 1376 C CA . ASN A 1 164 ? 23.896 8.829 33.914 1.00 88.75 164 ASN A CA 1
ATOM 1377 C C . ASN A 1 164 ? 22.938 8.796 35.119 1.00 88.75 164 ASN A C 1
ATOM 1379 O O . ASN A 1 164 ? 21.728 8.979 35.002 1.00 88.75 164 ASN A O 1
ATOM 1383 N N . GLU A 1 165 ? 23.503 8.581 36.304 1.00 87.19 165 GLU A N 1
ATOM 1384 C CA . GLU A 1 165 ? 22.754 8.432 37.557 1.00 87.19 165 GLU A CA 1
ATOM 1385 C C . GLU A 1 165 ? 21.949 9.687 37.942 1.00 87.19 165 GLU A C 1
ATOM 1387 O O . GLU A 1 165 ? 20.846 9.589 38.479 1.00 87.19 165 GLU A O 1
ATOM 1392 N N . LYS A 1 166 ? 22.456 10.880 37.612 1.00 85.88 166 LYS A N 1
ATOM 1393 C CA . LYS A 1 166 ? 21.786 12.152 37.915 1.00 85.88 166 LYS A CA 1
ATOM 1394 C C . LYS A 1 166 ? 20.517 12.341 37.079 1.00 85.88 166 LYS A C 1
ATOM 1396 O O . LYS A 1 166 ? 19.496 12.795 37.592 1.00 85.88 166 LYS A O 1
ATOM 1401 N N . GLU A 1 167 ? 20.570 11.971 35.803 1.00 84.81 167 GLU A N 1
ATOM 1402 C CA . GLU A 1 167 ? 19.404 11.926 34.920 1.00 84.81 167 GLU A CA 1
ATOM 1403 C C . GLU A 1 167 ? 18.393 10.874 35.392 1.00 84.81 167 GLU A C 1
ATOM 1405 O O . GLU A 1 167 ? 17.194 11.146 35.368 1.00 84.81 167 GLU A O 1
ATOM 1410 N N . LEU A 1 168 ? 18.859 9.725 35.903 1.00 87.00 168 LEU A N 1
ATOM 1411 C CA . LEU A 1 168 ? 17.979 8.689 36.453 1.00 87.00 168 LEU A CA 1
ATOM 1412 C C . LEU A 1 168 ? 17.173 9.215 37.640 1.00 87.00 168 LEU A C 1
ATOM 1414 O O . LEU A 1 168 ? 15.954 9.069 37.673 1.00 87.00 168 LEU A O 1
ATOM 1418 N N . GLN A 1 169 ? 17.847 9.859 38.597 1.00 87.31 169 GLN A N 1
ATOM 1419 C CA . GLN A 1 169 ? 17.197 10.426 39.780 1.00 87.31 169 GLN A CA 1
ATOM 1420 C C . GLN A 1 169 ? 16.172 11.500 39.411 1.00 87.31 169 GLN A C 1
ATOM 1422 O O . GLN A 1 169 ? 15.092 11.546 39.995 1.00 87.31 169 GLN A O 1
ATOM 1427 N N . LYS A 1 170 ? 16.472 12.331 38.407 1.00 85.56 170 LYS A N 1
ATOM 1428 C CA . LYS A 1 170 ? 15.532 13.344 37.920 1.00 85.56 170 LYS A CA 1
ATOM 1429 C C . LYS A 1 170 ? 14.266 12.709 37.339 1.00 85.56 170 LYS A C 1
ATOM 1431 O O . LYS A 1 170 ? 13.168 13.103 37.718 1.00 85.56 170 LYS A O 1
ATOM 1436 N N . VAL A 1 171 ? 14.419 11.696 36.485 1.00 85.94 171 VAL A N 1
ATOM 1437 C CA . VAL A 1 171 ? 13.291 10.953 35.901 1.00 85.94 171 VAL A CA 1
ATOM 1438 C C . VAL A 1 171 ? 12.451 10.275 36.984 1.00 85.94 171 VAL A C 1
ATOM 1440 O O . VAL A 1 171 ? 11.226 10.354 36.950 1.00 85.94 171 VAL A O 1
ATOM 1443 N N . LEU A 1 172 ? 13.090 9.638 37.968 1.00 86.06 172 LEU A N 1
ATOM 1444 C CA . LEU A 1 172 ? 12.389 8.973 39.069 1.00 86.06 172 LEU A CA 1
ATOM 1445 C C . LEU A 1 172 ? 11.577 9.957 39.921 1.00 86.06 172 LEU A C 1
ATOM 1447 O O . LEU A 1 172 ? 10.452 9.635 40.304 1.00 86.06 172 LEU A O 1
ATOM 1451 N N . ASN A 1 173 ? 12.107 11.157 40.171 1.00 86.56 173 ASN A N 1
ATOM 1452 C CA . ASN A 1 173 ? 11.390 12.207 40.895 1.00 86.56 173 ASN A CA 1
ATOM 1453 C C . ASN A 1 173 ? 10.182 12.721 40.096 1.00 86.56 173 ASN A C 1
ATOM 1455 O O . ASN A 1 173 ? 9.086 12.799 40.643 1.00 86.56 173 ASN A O 1
ATOM 1459 N N . GLU A 1 174 ? 10.345 12.981 38.793 1.00 83.25 174 GLU A N 1
ATOM 1460 C CA . GLU A 1 174 ? 9.240 13.387 37.908 1.00 83.25 174 GLU A CA 1
ATOM 1461 C C . GLU A 1 174 ? 8.124 12.323 37.864 1.00 83.25 174 GLU A C 1
ATOM 1463 O O . GLU A 1 174 ? 6.941 12.648 37.963 1.00 83.25 174 GLU A O 1
ATOM 1468 N N . MET A 1 175 ? 8.485 11.035 37.794 1.00 80.44 175 MET A N 1
ATOM 1469 C CA . MET A 1 175 ? 7.518 9.928 37.835 1.00 80.44 175 MET A CA 1
ATOM 1470 C C . MET A 1 175 ? 6.800 9.806 39.190 1.00 80.44 175 MET A C 1
ATOM 1472 O O . MET A 1 175 ? 5.637 9.399 39.235 1.00 80.44 175 MET A O 1
ATOM 1476 N N . ALA A 1 176 ? 7.478 10.120 40.298 1.00 80.69 176 ALA A N 1
ATOM 1477 C CA . ALA A 1 176 ? 6.887 10.100 41.635 1.00 80.69 176 ALA A CA 1
ATOM 1478 C C . ALA A 1 176 ? 5.897 11.258 41.843 1.00 80.69 176 ALA A C 1
ATOM 1480 O O . ALA A 1 176 ? 4.842 11.062 42.448 1.00 80.69 176 ALA A O 1
ATOM 1481 N N . GLU A 1 177 ? 6.198 12.439 41.302 1.00 79.88 177 GLU A N 1
ATOM 1482 C CA . GLU A 1 177 ? 5.309 13.604 41.345 1.00 79.88 177 GLU A CA 1
ATOM 1483 C C . GLU A 1 177 ? 4.037 13.401 40.510 1.00 79.88 177 GLU A C 1
ATOM 1485 O O . GLU A 1 177 ? 2.946 13.756 40.957 1.00 79.88 177 GLU A O 1
ATOM 1490 N N . GLU A 1 178 ? 4.143 12.780 39.330 1.00 73.25 178 GLU A N 1
ATOM 1491 C CA . GLU A 1 178 ? 2.985 12.472 38.477 1.00 73.25 178 GLU A CA 1
ATOM 1492 C C . GLU A 1 178 ? 2.051 11.413 39.088 1.00 73.25 178 GLU A C 1
ATOM 1494 O O . GLU A 1 178 ? 0.855 11.438 38.816 1.00 73.25 178 GLU A O 1
ATOM 1499 N N . LYS A 1 179 ? 2.559 10.508 39.939 1.00 65.94 179 LYS A N 1
ATOM 1500 C CA . LYS A 1 179 ? 1.744 9.499 40.647 1.00 65.94 179 LYS A CA 1
ATOM 1501 C C . LYS A 1 179 ? 0.917 10.058 41.808 1.00 65.94 179 LYS A C 1
ATOM 1503 O O . LYS A 1 179 ? -0.018 9.389 42.242 1.00 65.94 179 LYS A O 1
ATOM 1508 N N . ASN A 1 180 ? 1.285 11.230 42.325 1.00 61.00 180 ASN A N 1
ATOM 1509 C CA . ASN A 1 180 ? 0.631 11.877 43.466 1.00 61.00 180 ASN A CA 1
ATOM 1510 C C . ASN A 1 180 ? -0.400 12.946 43.047 1.00 61.00 180 ASN A C 1
ATOM 1512 O O . ASN A 1 180 ? -0.940 13.639 43.911 1.00 61.00 180 ASN A O 1
ATOM 1516 N N . LYS A 1 181 ? -0.661 13.088 41.743 1.00 50.06 181 LYS A N 1
ATOM 1517 C CA . LYS A 1 181 ? -1.746 13.891 41.162 1.00 50.06 181 LYS A CA 1
ATOM 1518 C C . LYS A 1 181 ? -2.857 12.989 40.643 1.00 50.06 181 LYS A C 1
ATOM 1520 O O . LYS A 1 181 ? -4.021 13.433 40.721 1.00 50.06 181 LYS A O 1
#

Sequence (181 aa):
MMDKLGVTMIFANSSQAKGRVERYNGTAQMRLPNDLIRWKIPHNYDFLNDWFNRKYRLYLNMKFSYPVKDPNDLFRPVPADFNYSKIFRAEYPRQIRNNVFSMGNSLYTAVTSDGEVVRFNQKQSITVYEDAITEEIYIERYGKHYTCMKVGERKRDRIYSVNNEKELQKVLNEMAEEKNK